Protein AF-A0A2W7QYQ1-F1 (afdb_monomer)

pLDDT: mean 84.53, std 13.77, range [49.25, 97.56]

Sequence (85 aa):
MGNLYDIISYFYLNYKTMKVTALIEDELIQEVIDLSGAKNITEALKIALNDYRSRKLMRNYSNSIVAEPLQFTYGAKQLRDLNQK

Organism: NCBI:txid57028

Structure (mmCIF, N/CA/C/O backbone):
data_AF-A0A2W7QYQ1-F1
#
_entry.id   AF-A0A2W7QYQ1-F1
#
loop_
_atom_site.group_PDB
_atom_site.id
_atom_site.type_symbol
_atom_site.label_atom_id
_atom_site.label_alt_id
_atom_site.label_comp_id
_atom_site.label_asym_id
_atom_site.label_entity_id
_atom_site.label_seq_id
_atom_site.pdbx_PDB_ins_code
_atom_site.Cartn_x
_atom_site.Cartn_y
_atom_site.Cartn_z
_atom_site.occupancy
_atom_site.B_iso_or_equiv
_atom_site.auth_seq_id
_atom_site.auth_comp_id
_atom_site.auth_asym_id
_atom_site.auth_atom_id
_atom_site.pdbx_PDB_model_num
ATOM 1 N N . MET A 1 1 ? 20.015 10.909 35.486 1.00 49.25 1 MET A N 1
ATOM 2 C CA . MET A 1 1 ? 20.801 11.260 34.285 1.00 49.25 1 MET A CA 1
ATOM 3 C C . MET A 1 1 ? 20.535 10.177 33.251 1.00 49.25 1 MET A C 1
ATOM 5 O O . MET A 1 1 ? 20.971 9.057 33.474 1.00 49.25 1 MET A O 1
ATOM 9 N N . GLY A 1 2 ? 19.711 10.450 32.233 1.00 58.88 2 GLY A N 1
ATOM 10 C CA . GLY A 1 2 ? 19.391 9.464 31.189 1.00 58.88 2 GLY A CA 1
ATOM 11 C C . GLY A 1 2 ? 20.619 9.176 30.326 1.00 58.88 2 GLY A C 1
ATOM 12 O O . GLY A 1 2 ? 21.382 10.098 30.034 1.00 58.88 2 GLY A O 1
ATOM 13 N N . ASN A 1 3 ? 20.840 7.910 29.975 1.00 73.12 3 ASN A N 1
ATOM 14 C CA . ASN A 1 3 ? 21.989 7.489 29.181 1.00 73.12 3 ASN A CA 1
ATOM 15 C C . ASN A 1 3 ? 21.915 8.131 27.782 1.00 73.12 3 ASN A C 1
ATOM 17 O O . ASN A 1 3 ? 20.841 8.227 27.191 1.00 73.12 3 ASN A O 1
ATOM 21 N N . LEU A 1 4 ? 23.054 8.556 27.233 1.00 66.62 4 LEU A N 1
ATOM 22 C CA . LEU A 1 4 ? 23.164 9.101 25.878 1.00 66.62 4 LEU A CA 1
ATOM 23 C C . LEU A 1 4 ? 22.553 8.160 24.820 1.00 66.62 4 LEU A C 1
ATOM 25 O O . LEU A 1 4 ? 21.933 8.632 23.869 1.00 66.62 4 LEU A O 1
ATOM 29 N N . TYR A 1 5 ? 22.651 6.840 25.018 1.00 67.62 5 TYR A N 1
ATOM 30 C CA . TYR A 1 5 ? 21.988 5.846 24.166 1.00 67.62 5 TYR A CA 1
ATOM 31 C C . TYR A 1 5 ? 20.459 5.929 24.228 1.00 67.62 5 TYR A C 1
ATOM 33 O O . TYR A 1 5 ? 19.808 5.826 23.190 1.00 67.62 5 TYR A O 1
ATOM 41 N N . ASP A 1 6 ? 19.887 6.176 25.408 1.00 64.06 6 ASP A N 1
ATOM 42 C CA . ASP A 1 6 ? 18.438 6.321 25.574 1.00 64.06 6 ASP A CA 1
ATOM 43 C C . ASP A 1 6 ? 17.945 7.586 24.869 1.00 64.06 6 ASP A C 1
ATOM 45 O O . ASP A 1 6 ? 16.916 7.565 24.200 1.00 64.06 6 ASP A O 1
ATOM 49 N N . ILE A 1 7 ? 18.720 8.674 24.943 1.00 63.22 7 ILE A N 1
ATOM 50 C CA . ILE A 1 7 ? 18.401 9.947 24.286 1.00 63.22 7 ILE A CA 1
ATOM 51 C C . ILE A 1 7 ? 18.481 9.810 22.761 1.00 63.22 7 ILE A C 1
ATOM 53 O O . ILE A 1 7 ? 17.566 10.245 22.064 1.00 63.22 7 ILE A O 1
ATOM 57 N N . ILE A 1 8 ? 19.537 9.182 22.231 1.00 63.09 8 ILE A N 1
ATOM 58 C CA . ILE A 1 8 ? 19.703 8.964 20.784 1.00 63.09 8 ILE A CA 1
ATOM 59 C C . ILE A 1 8 ? 18.628 8.011 20.253 1.00 63.09 8 ILE A C 1
ATOM 61 O O . ILE A 1 8 ? 18.030 8.294 19.216 1.00 63.09 8 ILE A O 1
ATOM 65 N N . SER A 1 9 ? 18.337 6.921 20.971 1.00 58.62 9 SER A N 1
ATOM 66 C CA . SER A 1 9 ? 17.263 5.980 20.628 1.00 58.62 9 SER A CA 1
ATOM 67 C C . SER A 1 9 ? 15.900 6.677 20.600 1.00 58.62 9 SER A C 1
ATOM 69 O O . SER A 1 9 ? 15.147 6.551 19.632 1.00 58.62 9 SER A O 1
ATOM 71 N N . TYR A 1 10 ? 15.618 7.509 21.606 1.00 58.59 10 TYR A N 1
ATOM 72 C CA . TYR A 1 10 ? 14.399 8.309 21.678 1.00 58.59 10 TYR A CA 1
ATOM 73 C C . TYR A 1 10 ? 14.291 9.315 20.521 1.00 58.59 10 TYR A C 1
ATOM 75 O O . TYR A 1 10 ? 13.228 9.441 19.909 1.00 58.59 10 TYR A O 1
ATOM 83 N N . PHE A 1 11 ? 15.386 9.994 20.166 1.00 58.09 11 PHE A N 1
ATOM 84 C CA . PHE A 1 11 ? 15.419 10.926 19.033 1.00 58.09 11 PHE A CA 1
ATOM 85 C C . PHE A 1 11 ? 15.212 10.218 17.684 1.00 58.09 11 PHE A C 1
ATOM 87 O O . PHE A 1 11 ? 14.442 10.697 16.850 1.00 58.09 11 PHE A O 1
ATOM 94 N N . TYR A 1 12 ? 15.839 9.056 17.480 1.00 57.34 12 TYR A N 1
ATOM 95 C CA . TYR A 1 12 ? 15.697 8.257 16.257 1.00 57.34 12 TYR A CA 1
ATOM 96 C C . TYR A 1 12 ? 14.288 7.682 16.080 1.00 57.34 12 TYR A C 1
ATOM 98 O O . TYR A 1 12 ? 13.767 7.655 14.964 1.00 57.34 12 TYR A O 1
ATOM 106 N N . LEU A 1 13 ? 13.650 7.244 17.169 1.00 55.66 13 LEU A N 1
ATOM 107 C CA . LEU A 1 13 ? 12.275 6.743 17.136 1.00 55.66 13 LEU A CA 1
ATOM 108 C C . LEU A 1 13 ? 11.273 7.852 16.787 1.00 55.66 13 LEU A C 1
ATOM 110 O O . LEU A 1 13 ? 10.358 7.611 16.002 1.00 55.66 13 LEU A O 1
ATOM 114 N N . ASN A 1 14 ? 11.482 9.073 17.291 1.00 52.69 14 ASN A N 1
ATOM 115 C CA . ASN A 1 14 ? 10.599 10.209 17.009 1.00 52.69 14 ASN A CA 1
ATOM 116 C C . ASN A 1 14 ? 10.675 10.706 15.552 1.00 52.69 14 ASN A C 1
ATOM 118 O O . ASN A 1 14 ? 9.680 11.207 15.036 1.00 52.69 14 ASN A O 1
ATOM 122 N N . TYR A 1 15 ? 11.799 10.525 14.850 1.00 56.59 15 TYR A N 1
ATOM 123 C CA . TYR A 1 15 ? 11.940 10.955 13.448 1.00 56.59 15 TYR A CA 1
ATOM 124 C C . TYR A 1 15 ? 11.291 10.020 12.414 1.00 56.59 15 TYR A C 1
ATOM 126 O O . TYR A 1 15 ? 11.192 10.376 11.239 1.00 56.59 15 TYR A O 1
ATOM 134 N N . LYS A 1 16 ? 10.851 8.819 12.809 1.00 68.06 16 LYS A N 1
ATOM 135 C CA . LYS A 1 16 ? 10.359 7.805 11.861 1.00 68.06 16 LYS A CA 1
ATOM 136 C C . LYS A 1 16 ? 8.867 7.934 11.529 1.00 68.06 16 LYS A C 1
ATOM 138 O O . LYS A 1 16 ? 8.399 7.310 10.579 1.00 68.06 16 LYS A O 1
ATOM 143 N N . THR A 1 17 ? 8.115 8.720 12.296 1.00 69.00 17 THR A N 1
ATOM 144 C CA . THR A 1 17 ? 6.655 8.828 12.179 1.00 69.00 17 THR A CA 1
ATOM 145 C C . THR A 1 17 ? 6.205 10.281 12.166 1.00 69.00 17 THR A C 1
ATOM 147 O O . THR A 1 17 ? 6.542 11.044 13.063 1.00 69.00 17 THR A O 1
ATOM 150 N N . MET A 1 18 ? 5.396 10.650 11.173 1.00 85.81 18 MET A N 1
ATOM 151 C CA . MET A 1 18 ? 4.795 11.978 11.035 1.00 85.81 18 MET A CA 1
ATOM 152 C C . MET A 1 18 ? 3.287 11.877 11.282 1.00 85.81 18 MET A C 1
ATOM 154 O O . MET A 1 18 ? 2.637 10.980 10.744 1.00 85.81 18 MET A O 1
ATOM 158 N N . LYS A 1 19 ? 2.719 12.795 12.073 1.00 86.31 19 LYS A N 1
ATOM 159 C CA . LYS A 1 19 ? 1.263 12.923 12.223 1.00 86.31 19 LYS A CA 1
ATOM 160 C C . LYS A 1 19 ? 0.719 13.800 11.097 1.00 86.31 19 LYS A C 1
ATOM 162 O O . LYS A 1 19 ? 1.193 14.915 10.908 1.00 86.31 19 LYS A O 1
ATOM 167 N N . VAL A 1 20 ? -0.279 13.296 10.381 1.00 86.25 20 VAL A N 1
ATOM 168 C CA . VAL A 1 20 ? -0.937 13.993 9.270 1.00 86.25 20 VAL A CA 1
ATOM 169 C C . VAL A 1 20 ? -2.420 14.139 9.598 1.00 86.25 20 VAL A C 1
ATOM 171 O O . VAL A 1 20 ? -3.033 13.194 10.092 1.00 86.25 20 VAL A O 1
ATOM 174 N N . THR A 1 21 ? -2.983 15.316 9.328 1.00 93.38 21 THR A N 1
ATOM 175 C CA . THR A 1 21 ? -4.422 15.589 9.434 1.00 93.38 21 THR A CA 1
ATOM 176 C C . THR A 1 21 ? -4.946 15.901 8.037 1.00 93.38 21 THR A C 1
ATOM 178 O O . THR A 1 21 ? -4.409 16.783 7.371 1.00 93.38 21 THR A O 1
ATOM 181 N N . ALA A 1 22 ? -5.976 15.186 7.594 1.00 90.12 22 ALA A N 1
ATOM 182 C CA . ALA A 1 22 ? -6.603 15.370 6.290 1.00 90.12 22 ALA A CA 1
ATOM 183 C C . ALA A 1 22 ? -8.109 15.109 6.396 1.00 90.12 22 ALA A C 1
ATOM 185 O O . ALA A 1 22 ? -8.546 14.363 7.271 1.00 90.12 22 ALA A O 1
ATOM 186 N N . LEU A 1 23 ? -8.883 15.721 5.501 1.00 96.06 23 LEU A N 1
ATOM 187 C CA . LEU A 1 23 ? -10.296 15.406 5.315 1.00 96.06 23 LEU A CA 1
ATOM 188 C C . LEU A 1 23 ? -10.400 14.368 4.199 1.00 96.06 23 LEU A C 1
ATOM 190 O O . LEU A 1 23 ? -9.894 14.598 3.102 1.00 96.06 23 LEU A O 1
ATOM 194 N N . ILE A 1 24 ? -10.999 13.221 4.505 1.00 94.19 24 ILE A N 1
ATOM 195 C CA . ILE A 1 24 ? -11.176 12.091 3.589 1.00 94.19 24 ILE A CA 1
ATOM 196 C C . ILE A 1 24 ? -12.601 11.571 3.787 1.00 94.19 24 ILE A C 1
ATOM 198 O O . ILE A 1 24 ? -13.131 11.645 4.895 1.00 94.19 24 ILE A O 1
ATOM 202 N N . GLU A 1 25 ? -13.214 11.079 2.716 1.00 97.25 25 GLU A N 1
ATOM 203 C CA . GLU A 1 25 ? -14.521 10.424 2.763 1.00 97.25 25 GLU A CA 1
ATOM 204 C C . GLU A 1 25 ? -14.460 9.172 3.650 1.00 97.25 25 GLU A C 1
ATOM 206 O O . GLU A 1 25 ? -13.577 8.328 3.490 1.00 97.25 25 GLU A O 1
ATOM 211 N N . ASP A 1 26 ? -15.390 9.067 4.600 1.00 96.00 26 ASP A N 1
ATOM 212 C CA . ASP A 1 26 ? -15.406 7.980 5.587 1.00 96.00 26 ASP A CA 1
ATOM 213 C C . ASP A 1 26 ? -15.657 6.618 4.925 1.00 96.00 26 ASP A C 1
ATOM 215 O O . ASP A 1 26 ? -14.960 5.646 5.209 1.00 96.00 26 ASP A O 1
ATOM 219 N N . GLU A 1 27 ? -16.573 6.581 3.952 1.00 97.56 27 GLU A N 1
ATOM 220 C CA . GLU A 1 27 ? -16.896 5.382 3.170 1.00 97.56 27 GLU A CA 1
ATOM 221 C C . GLU A 1 27 ? -15.653 4.820 2.468 1.00 97.56 27 GLU A C 1
ATOM 223 O O . GLU A 1 27 ? -15.365 3.629 2.570 1.00 97.56 27 GLU A O 1
ATOM 228 N N . LEU A 1 28 ? -14.840 5.690 1.860 1.00 96.94 28 LEU A N 1
ATOM 229 C CA . LEU A 1 28 ? -13.579 5.299 1.230 1.00 96.94 28 LEU A CA 1
ATOM 230 C C . LEU A 1 28 ? -12.595 4.700 2.243 1.00 96.94 28 LEU A C 1
ATOM 232 O O . LEU A 1 28 ? -11.917 3.714 1.950 1.00 96.94 28 LEU A O 1
ATOM 236 N N . ILE A 1 29 ? -12.477 5.295 3.433 1.00 95.75 29 ILE A N 1
ATOM 237 C CA . ILE A 1 29 ? -11.592 4.769 4.479 1.00 95.75 29 ILE A CA 1
ATOM 238 C C . ILE A 1 29 ? -12.061 3.389 4.934 1.00 95.75 29 ILE A C 1
ATOM 240 O O . ILE A 1 29 ? -11.225 2.495 5.102 1.00 95.75 29 ILE A O 1
ATOM 244 N N . GLN A 1 30 ? -13.369 3.201 5.088 1.00 96.69 30 GLN A N 1
ATOM 245 C CA . GLN A 1 30 ? -13.937 1.927 5.504 1.00 96.69 30 GLN A CA 1
ATOM 246 C C . GLN A 1 30 ? -13.721 0.839 4.446 1.00 96.69 30 GLN A C 1
ATOM 248 O O . GLN A 1 30 ? -13.225 -0.238 4.775 1.00 96.69 30 GLN A O 1
ATOM 253 N N . GLU A 1 31 ? -13.961 1.142 3.169 1.00 97.25 31 GLU A N 1
ATOM 254 C CA . GLU A 1 31 ? -13.673 0.219 2.066 1.00 97.25 31 GLU A CA 1
ATOM 255 C C . GLU A 1 31 ? -12.196 -0.190 2.032 1.00 97.25 31 GLU A C 1
ATOM 257 O O . GLU A 1 31 ? -11.867 -1.365 1.870 1.00 97.25 31 GLU A O 1
ATOM 262 N N . VAL A 1 32 ? -11.278 0.765 2.210 1.00 97.00 32 VAL A N 1
ATOM 263 C CA . VAL A 1 32 ? -9.839 0.475 2.212 1.00 97.00 32 VAL A CA 1
ATOM 264 C C . VAL A 1 32 ? -9.450 -0.388 3.414 1.00 97.00 32 VAL A C 1
ATOM 266 O O . VAL A 1 32 ? -8.601 -1.271 3.268 1.00 97.00 32 VAL A O 1
ATOM 269 N N . ILE A 1 33 ? -10.048 -0.177 4.589 1.00 97.19 33 ILE A N 1
ATOM 270 C CA . ILE A 1 33 ? -9.847 -1.041 5.764 1.00 97.19 33 ILE A CA 1
ATOM 271 C C . ILE A 1 33 ? -10.276 -2.475 5.443 1.00 97.19 33 ILE A C 1
ATOM 273 O O . ILE A 1 33 ? -9.478 -3.396 5.637 1.00 97.19 33 ILE A O 1
ATOM 277 N N . ASP A 1 34 ? -11.476 -2.648 4.891 1.00 97.06 34 ASP A N 1
ATOM 278 C CA . ASP A 1 34 ? -12.054 -3.960 4.598 1.00 97.06 34 ASP A CA 1
ATOM 279 C C . ASP A 1 34 ? -11.247 -4.700 3.521 1.00 97.06 34 ASP A C 1
ATOM 281 O O . ASP A 1 34 ? -10.875 -5.861 3.700 1.00 97.06 34 ASP A O 1
ATOM 285 N N . LEU A 1 35 ? -10.883 -4.008 2.434 1.00 96.56 35 LEU A N 1
ATOM 286 C CA . LEU A 1 35 ? -10.070 -4.563 1.345 1.00 96.56 35 LEU A CA 1
ATOM 287 C C . LEU A 1 35 ? -8.651 -4.931 1.788 1.00 96.56 35 LEU A C 1
ATOM 289 O O . LEU A 1 35 ? -8.071 -5.890 1.278 1.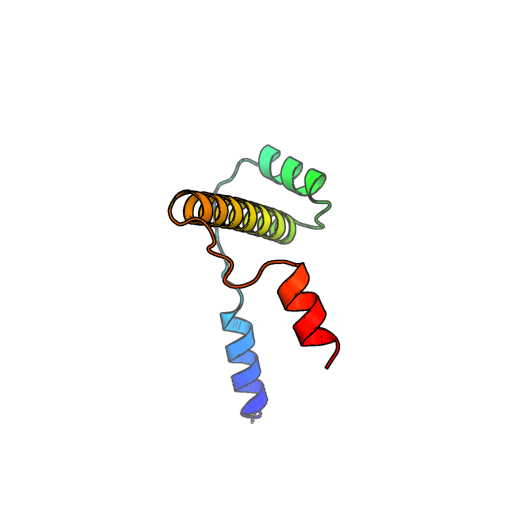00 96.56 35 LEU A O 1
ATOM 293 N N . SER A 1 36 ? -8.064 -4.156 2.702 1.00 95.12 36 SER A N 1
ATOM 294 C CA . SER A 1 36 ? -6.697 -4.392 3.178 1.00 95.12 36 SER A CA 1
ATOM 295 C C . SER A 1 36 ? -6.609 -5.381 4.343 1.00 95.12 36 SER A C 1
ATOM 297 O O . SER A 1 36 ? -5.509 -5.842 4.649 1.00 95.12 36 SER A O 1
ATOM 299 N N . GLY A 1 37 ? -7.728 -5.696 5.008 1.00 95.44 37 GLY A N 1
ATOM 300 C CA . GLY A 1 37 ? -7.745 -6.471 6.254 1.00 95.44 37 GLY A CA 1
ATOM 301 C C . GLY A 1 37 ? -7.033 -5.759 7.411 1.00 95.44 37 GLY A C 1
ATOM 302 O O . GLY A 1 37 ? -6.529 -6.401 8.337 1.00 95.44 37 GLY A O 1
ATOM 303 N N . ALA A 1 38 ? -6.915 -4.432 7.339 1.00 96.56 38 ALA A N 1
ATOM 304 C CA . ALA A 1 38 ? -6.184 -3.649 8.320 1.00 96.56 38 ALA A CA 1
ATOM 305 C C . ALA A 1 38 ? -6.969 -3.496 9.625 1.00 96.56 38 ALA A C 1
ATOM 307 O O . ALA A 1 38 ? -8.184 -3.350 9.651 1.00 96.56 38 ALA A O 1
ATOM 308 N N . LYS A 1 39 ? -6.245 -3.433 10.742 1.00 94.88 39 LYS A N 1
ATOM 309 C CA . LYS A 1 39 ? -6.850 -3.262 12.072 1.00 94.88 39 LYS A CA 1
ATOM 310 C C . LYS A 1 39 ? -7.289 -1.827 12.397 1.00 94.88 39 LYS A C 1
ATOM 312 O O . LYS A 1 39 ? -7.946 -1.617 13.410 1.00 94.88 39 LYS A O 1
ATOM 317 N N . ASN A 1 40 ? -6.824 -0.831 11.638 1.00 94.00 40 A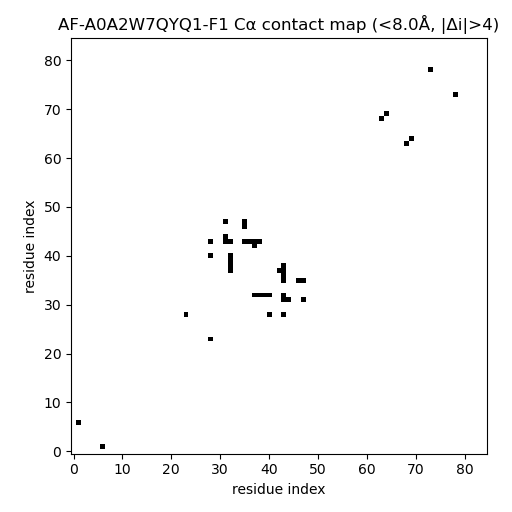SN A N 1
ATOM 318 C CA . ASN A 1 40 ? -7.146 0.585 11.836 1.00 94.00 40 ASN A CA 1
ATOM 319 C C . ASN A 1 40 ? -6.803 1.428 10.594 1.00 94.00 40 ASN A C 1
ATOM 321 O O . ASN A 1 40 ? -6.075 0.974 9.709 1.00 94.00 40 ASN A O 1
ATOM 325 N N . ILE A 1 41 ? -7.273 2.682 10.592 1.00 94.69 41 ILE A N 1
ATOM 326 C CA . ILE A 1 41 ? -7.080 3.667 9.513 1.00 94.69 41 ILE A CA 1
ATOM 327 C C . ILE A 1 41 ? -5.597 3.839 9.154 1.00 94.69 41 ILE A C 1
ATOM 329 O O . ILE A 1 41 ? -5.234 3.820 7.982 1.00 94.69 41 ILE A O 1
ATOM 333 N N . THR A 1 42 ? -4.715 3.978 10.148 1.00 93.44 42 THR A N 1
ATOM 334 C CA .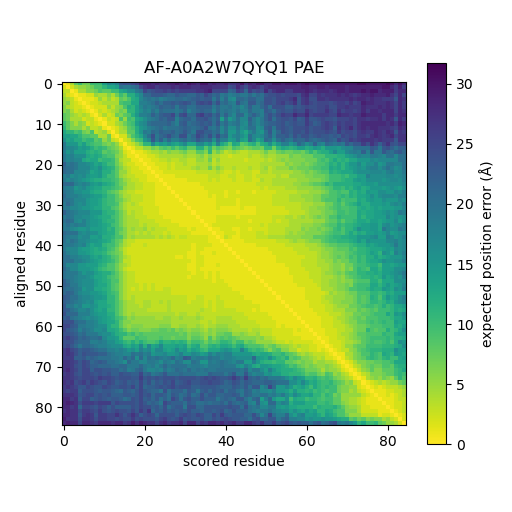 THR A 1 42 ? -3.279 4.197 9.911 1.00 93.44 42 THR A CA 1
ATOM 335 C C . THR A 1 42 ? -2.639 3.032 9.161 1.00 93.44 42 THR A C 1
ATOM 337 O O . THR A 1 42 ? -1.882 3.243 8.214 1.00 93.44 42 THR A O 1
ATOM 340 N N . GLU A 1 43 ? -2.939 1.796 9.563 1.00 94.62 43 GLU A N 1
ATOM 341 C CA . GLU A 1 43 ? -2.432 0.602 8.887 1.00 94.62 43 GLU A CA 1
ATOM 342 C C . GLU A 1 43 ? -3.022 0.461 7.481 1.00 94.62 43 GLU A C 1
ATOM 344 O O . GLU A 1 43 ? -2.273 0.174 6.548 1.00 94.62 43 GLU A O 1
ATOM 349 N N . ALA A 1 44 ? -4.315 0.747 7.314 1.00 96.12 44 ALA A N 1
ATOM 350 C CA . ALA A 1 44 ? -4.995 0.712 6.022 1.00 96.12 44 ALA A CA 1
ATOM 351 C C . ALA A 1 44 ? -4.355 1.694 5.027 1.00 96.12 44 ALA A C 1
ATOM 353 O O . ALA A 1 44 ? -3.936 1.310 3.934 1.00 96.12 44 ALA A O 1
ATOM 354 N N . LEU A 1 45 ? -4.158 2.948 5.450 1.00 95.00 45 LEU A N 1
ATOM 355 C CA . LEU A 1 45 ? -3.486 3.974 4.652 1.00 95.00 45 LEU A CA 1
ATOM 356 C C . LEU A 1 45 ? -2.032 3.601 4.349 1.00 95.00 45 LEU A C 1
ATOM 358 O O . LEU A 1 45 ? -1.567 3.792 3.227 1.00 95.00 45 LEU A O 1
ATOM 362 N N . LYS A 1 46 ? -1.301 3.026 5.312 1.00 94.50 46 LYS A N 1
ATOM 363 C CA . LYS A 1 46 ? 0.077 2.564 5.091 1.00 94.50 46 LYS A CA 1
ATOM 364 C C . LYS A 1 46 ? 0.139 1.472 4.022 1.00 94.50 46 LYS A C 1
ATOM 366 O O . LYS A 1 46 ? 1.045 1.503 3.186 1.00 94.50 46 LYS A O 1
ATOM 371 N N . ILE A 1 47 ? -0.788 0.514 4.041 1.00 96.25 47 ILE A N 1
ATOM 372 C CA . ILE A 1 47 ? -0.878 -0.545 3.028 1.00 96.25 47 ILE A CA 1
ATOM 373 C C . ILE A 1 47 ? -1.196 0.072 1.663 1.00 96.25 47 ILE A C 1
ATOM 375 O O . ILE A 1 47 ? -0.430 -0.126 0.719 1.00 96.25 47 ILE A O 1
ATOM 379 N N . ALA A 1 48 ? -2.245 0.895 1.581 1.00 96.31 48 ALA A N 1
ATOM 380 C CA . ALA A 1 48 ? -2.679 1.532 0.340 1.00 96.31 48 ALA A CA 1
ATOM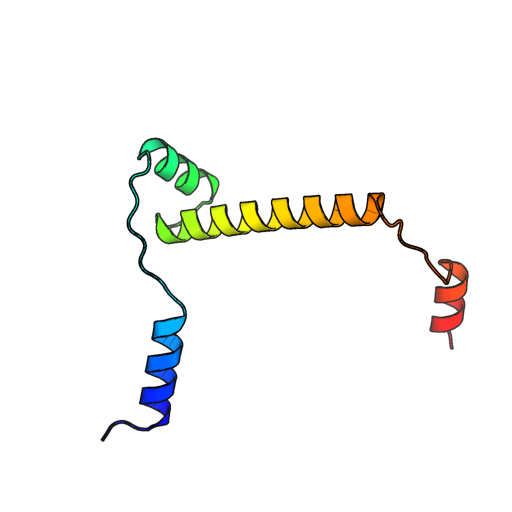 381 C C . ALA A 1 48 ? -1.579 2.398 -0.302 1.00 96.31 48 ALA A C 1
ATOM 383 O O . ALA A 1 48 ? -1.315 2.298 -1.501 1.00 96.31 48 ALA A O 1
ATOM 384 N N . LEU A 1 49 ? -0.873 3.207 0.495 1.00 95.38 49 LEU A N 1
ATOM 385 C CA . LEU A 1 49 ? 0.216 4.060 0.012 1.00 95.38 49 LEU A CA 1
ATOM 386 C C . LEU A 1 49 ? 1.418 3.249 -0.487 1.00 95.38 49 LEU A C 1
ATOM 388 O O . LEU A 1 49 ? 2.023 3.607 -1.501 1.00 95.38 49 LEU A O 1
ATOM 392 N N . ASN A 1 50 ? 1.775 2.156 0.195 1.00 96.31 50 ASN A N 1
ATOM 393 C CA . ASN A 1 50 ? 2.858 1.284 -0.263 1.00 96.31 50 ASN A CA 1
ATOM 394 C C . ASN A 1 50 ? 2.490 0.549 -1.553 1.00 96.31 50 ASN A C 1
ATOM 396 O O . ASN A 1 50 ? 3.339 0.445 -2.442 1.00 96.31 50 ASN A O 1
ATOM 400 N N . ASP A 1 51 ? 1.248 0.081 -1.681 1.00 96.38 51 ASP A N 1
ATOM 401 C CA . ASP A 1 51 ? 0.768 -0.555 -2.908 1.00 96.38 51 ASP A CA 1
ATOM 402 C C . ASP A 1 51 ? 0.774 0.443 -4.076 1.00 96.38 51 ASP A C 1
ATOM 404 O O . ASP A 1 51 ? 1.391 0.195 -5.116 1.00 96.38 51 ASP A O 1
ATOM 408 N N . TYR A 1 52 ? 0.223 1.645 -3.873 1.00 96.75 52 TYR A N 1
ATOM 409 C CA . TYR A 1 52 ? 0.259 2.716 -4.871 1.00 96.75 52 TYR A CA 1
ATOM 410 C C . TYR A 1 52 ? 1.691 3.058 -5.311 1.00 96.75 52 TYR A C 1
ATOM 412 O O . TYR A 1 52 ? 1.976 3.109 -6.515 1.00 96.75 52 TYR A O 1
ATOM 420 N N . ARG A 1 53 ? 2.615 3.240 -4.353 1.00 97.25 53 ARG A N 1
ATOM 421 C CA . ARG A 1 53 ? 4.033 3.508 -4.644 1.00 97.25 53 ARG A CA 1
ATOM 422 C C . ARG A 1 53 ? 4.643 2.382 -5.472 1.00 97.25 53 ARG A C 1
ATOM 424 O O . ARG A 1 53 ? 5.299 2.654 -6.475 1.00 97.25 53 ARG A O 1
ATOM 431 N N . SER A 1 54 ? 4.419 1.133 -5.074 1.00 96.31 54 SER A N 1
ATOM 432 C CA . SER A 1 54 ? 4.993 -0.041 -5.738 1.00 96.31 54 SER A CA 1
ATOM 433 C C . SER A 1 54 ? 4.493 -0.166 -7.176 1.00 96.31 54 SER A C 1
ATOM 435 O O . SER A 1 54 ? 5.298 -0.311 -8.094 1.00 96.31 54 SER A O 1
ATOM 437 N N . ARG A 1 55 ? 3.188 0.018 -7.409 1.00 96.38 55 ARG A N 1
ATOM 438 C CA . ARG A 1 55 ? 2.602 0.019 -8.760 1.00 96.38 55 ARG A CA 1
ATOM 439 C C . ARG A 1 55 ? 3.164 1.134 -9.636 1.00 96.38 55 ARG A C 1
ATOM 441 O O . ARG A 1 55 ? 3.420 0.915 -10.819 1.00 96.38 55 ARG A O 1
ATOM 448 N N . LYS A 1 56 ? 3.372 2.331 -9.079 1.00 96.62 56 LYS A N 1
ATOM 449 C CA . LYS A 1 56 ? 4.001 3.442 -9.808 1.00 96.62 56 LYS A CA 1
ATOM 450 C C . LYS A 1 56 ? 5.454 3.142 -10.161 1.00 96.62 56 LYS A C 1
ATOM 452 O O . LYS A 1 56 ? 5.833 3.353 -11.308 1.00 96.62 56 LYS A O 1
ATOM 457 N N . LEU A 1 57 ? 6.233 2.595 -9.229 1.00 95.81 57 LEU A N 1
ATOM 458 C CA . LEU A 1 57 ? 7.615 2.185 -9.493 1.00 95.81 57 LEU A CA 1
ATOM 459 C C . LEU A 1 57 ? 7.687 1.108 -10.579 1.00 95.81 57 LEU A C 1
ATOM 461 O O . LEU A 1 57 ? 8.451 1.266 -11.523 1.00 95.81 57 LEU A O 1
ATOM 465 N N . MET A 1 58 ? 6.841 0.075 -10.514 1.00 94.81 58 MET A N 1
ATOM 466 C CA . MET A 1 58 ? 6.787 -0.965 -11.548 1.00 94.81 58 MET A CA 1
ATOM 467 C C . MET A 1 58 ? 6.487 -0.396 -12.936 1.00 94.81 58 MET A C 1
ATOM 469 O O . MET A 1 58 ? 7.145 -0.768 -13.903 1.00 94.81 58 MET A O 1
ATOM 473 N N . ARG A 1 59 ? 5.530 0.533 -13.044 1.00 94.25 59 ARG A N 1
ATOM 474 C CA . ARG A 1 59 ? 5.226 1.209 -14.317 1.00 94.25 59 ARG A CA 1
ATOM 475 C C . ARG A 1 59 ? 6.413 2.021 -14.821 1.00 94.25 59 ARG A C 1
ATOM 477 O O . ARG A 1 59 ? 6.733 1.947 -16.001 1.00 94.25 59 ARG A O 1
ATOM 484 N N . ASN A 1 60 ? 7.083 2.751 -13.933 1.00 93.19 60 ASN A N 1
ATOM 485 C CA . ASN A 1 60 ? 8.265 3.527 -14.296 1.00 93.19 60 ASN A CA 1
ATOM 486 C C . ASN A 1 60 ? 9.388 2.615 -14.801 1.00 93.19 60 ASN A C 1
ATOM 488 O O . ASN A 1 60 ? 9.921 2.872 -15.872 1.00 93.19 60 ASN A O 1
ATOM 492 N N . TYR A 1 61 ? 9.685 1.519 -14.098 1.00 91.94 61 TYR A N 1
ATOM 493 C CA . TYR A 1 61 ? 10.687 0.547 -14.540 1.00 91.94 61 TYR A CA 1
ATOM 494 C C . TYR A 1 61 ? 10.317 -0.105 -15.870 1.00 91.94 61 TYR A C 1
ATOM 496 O O . TYR A 1 61 ? 11.169 -0.219 -16.743 1.00 91.94 61 TYR A O 1
ATOM 504 N N . SER A 1 62 ? 9.050 -0.478 -16.060 1.00 90.88 62 SER A N 1
ATOM 505 C CA . SER A 1 62 ? 8.580 -1.017 -17.338 1.00 90.88 62 SER A CA 1
ATOM 506 C C . SER A 1 62 ? 8.795 -0.020 -18.477 1.00 90.88 62 SER A C 1
ATOM 508 O O . SER A 1 62 ? 9.265 -0.407 -19.541 1.00 90.88 62 SER A O 1
ATOM 510 N N . ASN A 1 63 ? 8.501 1.263 -18.254 1.00 91.38 63 ASN A N 1
ATOM 511 C CA . ASN A 1 63 ? 8.728 2.309 -19.250 1.00 91.38 63 ASN A CA 1
ATOM 512 C C . ASN A 1 63 ? 10.222 2.527 -19.518 1.00 91.38 63 ASN A C 1
ATOM 514 O O . ASN A 1 63 ? 10.604 2.721 -20.667 1.00 91.38 63 ASN A O 1
ATOM 518 N N . SER A 1 64 ? 11.068 2.456 -18.486 1.00 89.75 64 SER A N 1
ATOM 519 C CA . SER A 1 64 ? 12.523 2.528 -18.642 1.00 89.75 64 SER A CA 1
ATOM 520 C C . SER A 1 64 ? 13.066 1.359 -19.462 1.00 89.75 64 SER A C 1
ATOM 522 O O . SER A 1 64 ? 13.888 1.591 -20.334 1.00 89.75 64 SER A O 1
ATOM 524 N N . ILE A 1 65 ? 12.565 0.135 -19.256 1.00 88.81 65 ILE A N 1
ATOM 525 C CA . ILE A 1 65 ? 12.952 -1.041 -20.057 1.00 88.81 65 ILE A CA 1
ATOM 526 C C . ILE A 1 65 ? 12.509 -0.891 -21.518 1.00 88.81 65 ILE A C 1
ATOM 528 O O . ILE A 1 65 ? 13.209 -1.332 -22.421 1.00 88.81 65 ILE A O 1
ATOM 532 N N . VAL A 1 66 ? 11.348 -0.283 -21.778 1.00 86.25 66 VAL A N 1
ATOM 533 C CA . VAL A 1 66 ? 10.901 -0.010 -23.156 1.00 86.25 66 VAL A CA 1
ATOM 534 C C . VAL A 1 66 ? 11.771 1.064 -23.816 1.00 86.25 66 VAL A C 1
ATOM 536 O O . VAL A 1 66 ? 12.113 0.928 -24.988 1.00 86.25 66 VAL A O 1
ATOM 539 N N . ALA A 1 67 ? 12.120 2.123 -23.079 1.00 85.50 67 ALA A N 1
ATOM 540 C CA . ALA A 1 67 ? 12.945 3.221 -23.580 1.00 85.50 67 ALA A CA 1
ATOM 541 C C . ALA A 1 67 ? 14.404 2.798 -23.817 1.00 85.50 67 AL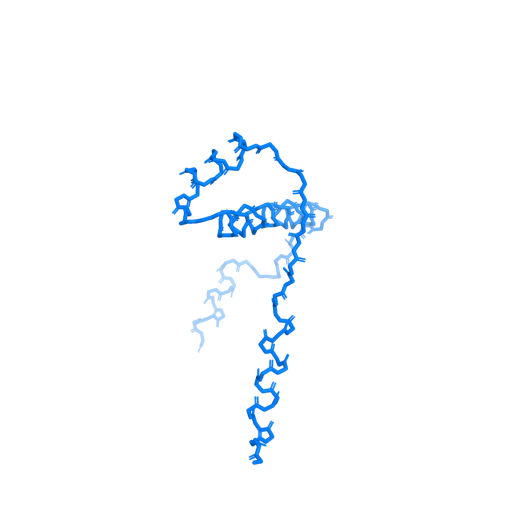A A C 1
ATOM 543 O O . ALA A 1 67 ? 15.008 3.193 -24.811 1.00 85.50 67 ALA A O 1
ATOM 544 N N . GLU A 1 68 ? 14.947 1.977 -22.921 1.00 85.62 68 GLU A N 1
ATOM 545 C CA . GLU A 1 68 ? 16.291 1.418 -22.993 1.00 85.62 68 GLU A CA 1
ATOM 546 C C . GLU A 1 68 ? 16.215 -0.102 -22.772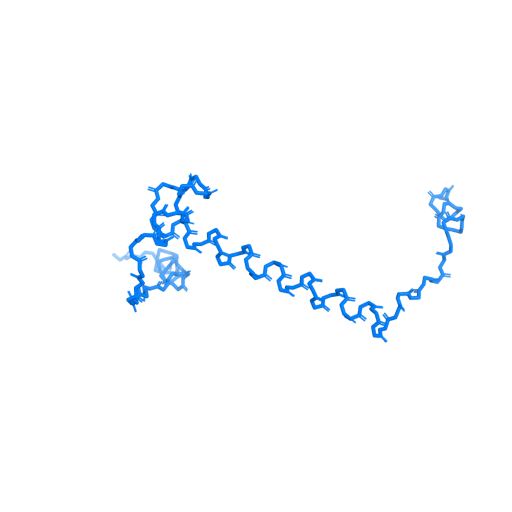 1.00 85.62 68 GLU A C 1
ATOM 548 O O . GLU A 1 68 ? 16.278 -0.585 -21.635 1.00 85.62 68 GLU A O 1
ATOM 553 N N . PRO A 1 69 ? 16.032 -0.879 -23.859 1.00 80.38 69 PRO A N 1
ATOM 554 C CA . PRO A 1 69 ? 15.941 -2.328 -23.776 1.00 80.38 69 PRO A CA 1
ATOM 555 C C . PRO A 1 69 ? 17.177 -2.937 -23.127 1.00 80.38 69 PRO A C 1
ATOM 557 O O . PRO A 1 69 ? 18.311 -2.612 -23.481 1.00 80.38 69 PRO A O 1
ATOM 560 N N . LEU A 1 70 ? 16.949 -3.874 -22.206 1.00 82.12 70 LEU A N 1
ATOM 561 C CA . LEU A 1 70 ? 18.020 -4.595 -21.529 1.00 82.12 70 LEU A CA 1
ATOM 562 C C . LEU A 1 70 ? 18.886 -5.337 -22.5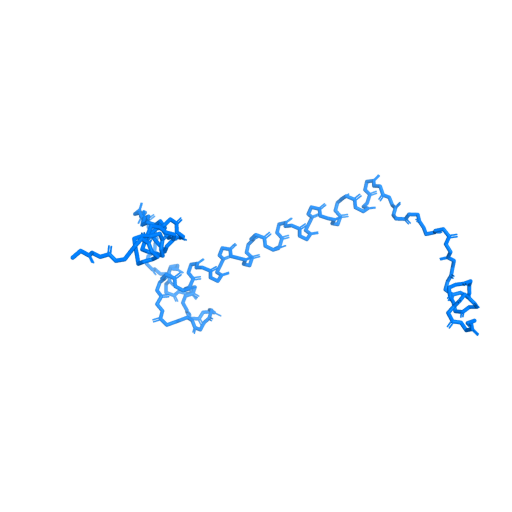55 1.00 82.12 70 LEU A C 1
ATOM 564 O O . LEU A 1 70 ? 18.433 -6.268 -23.223 1.00 82.12 70 LEU A O 1
ATOM 568 N N . GLN A 1 71 ? 20.148 -4.926 -22.653 1.00 78.62 71 GLN A N 1
ATOM 569 C CA . GLN A 1 71 ? 21.166 -5.610 -23.440 1.00 78.62 71 GLN A CA 1
ATOM 570 C C . GLN A 1 71 ? 21.817 -6.679 -22.563 1.00 78.62 71 GLN A C 1
ATOM 572 O O . GLN A 1 71 ? 22.481 -6.371 -21.573 1.00 78.62 71 GLN A O 1
ATOM 577 N N . PHE A 1 72 ? 21.628 -7.947 -22.916 1.00 79.25 72 PHE A N 1
ATOM 578 C CA . PHE A 1 72 ? 22.279 -9.052 -22.220 1.00 79.25 72 PHE A CA 1
ATOM 579 C C . PHE A 1 72 ? 23.590 -9.399 -22.926 1.00 79.25 72 PHE A C 1
ATOM 581 O O . PHE A 1 72 ? 23.584 -9.879 -24.056 1.00 79.25 72 PHE A O 1
ATOM 588 N N . THR A 1 73 ? 24.718 -9.196 -22.243 1.00 77.12 73 THR A N 1
ATOM 589 C CA . THR A 1 73 ? 26.058 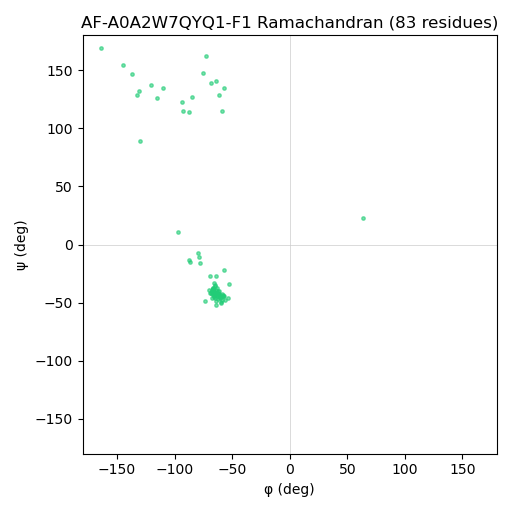-9.524 -22.765 1.00 77.12 73 THR A CA 1
ATOM 590 C C . THR A 1 73 ? 26.252 -11.024 -22.992 1.00 77.12 73 THR A C 1
ATOM 592 O O . THR A 1 73 ? 27.043 -11.425 -23.842 1.00 77.12 73 THR A O 1
ATOM 595 N N . TYR A 1 74 ? 25.526 -11.859 -22.245 1.00 79.12 74 TYR A N 1
ATOM 596 C CA . TYR A 1 74 ? 25.630 -13.311 -22.314 1.00 79.12 74 TYR A CA 1
ATOM 597 C C . TYR A 1 74 ? 24.253 -13.953 -22.447 1.00 79.12 74 TYR A C 1
ATOM 599 O O . TYR A 1 74 ? 23.334 -13.666 -21.680 1.00 79.12 74 TYR A O 1
ATOM 607 N N . GLY A 1 75 ? 24.124 -14.878 -23.394 1.00 81.25 75 GLY A N 1
ATOM 608 C CA . GLY A 1 75 ? 22.974 -15.764 -23.492 1.00 81.25 75 GLY A CA 1
ATOM 609 C C . GLY A 1 75 ? 22.982 -16.836 -22.398 1.00 81.25 75 GLY A C 1
ATOM 610 O O . GLY A 1 75 ? 24.015 -17.175 -21.818 1.00 81.25 75 GLY A O 1
ATOM 611 N N . ALA A 1 76 ? 21.825 -17.456 -22.167 1.00 81.06 76 ALA A N 1
ATOM 612 C CA . ALA A 1 76 ? 21.635 -18.464 -21.117 1.00 81.06 76 ALA A CA 1
ATOM 613 C C . ALA A 1 76 ? 22.576 -19.686 -21.213 1.00 81.06 76 ALA A C 1
ATOM 615 O O . ALA A 1 76 ? 22.772 -20.397 -20.229 1.00 81.06 76 ALA A O 1
ATOM 616 N N . LYS A 1 77 ? 23.135 -19.977 -22.395 1.00 80.94 77 LYS A N 1
ATOM 617 C CA . LYS A 1 77 ? 24.148 -21.031 -22.573 1.00 80.94 77 LYS A CA 1
ATOM 618 C C . LYS A 1 77 ? 25.506 -20.597 -22.011 1.00 80.94 77 LYS A C 1
ATOM 620 O O . LYS A 1 77 ? 26.073 -21.303 -21.192 1.00 80.94 77 LYS A O 1
ATOM 625 N N . GLN A 1 78 ? 25.954 -19.394 -2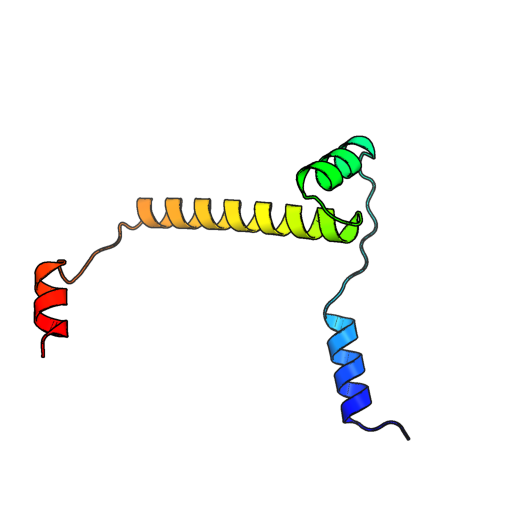2.365 1.00 81.00 78 GLN A N 1
ATOM 626 C CA . GLN A 1 78 ? 27.241 -18.841 -21.932 1.00 81.00 78 GLN A CA 1
ATOM 627 C C . GLN A 1 78 ? 27.301 -18.659 -20.406 1.00 81.00 78 GLN A C 1
ATOM 629 O O . GLN A 1 78 ? 28.326 -18.947 -19.799 1.00 81.00 78 GLN A O 1
ATOM 634 N N . LEU A 1 79 ? 26.190 -18.260 -19.773 1.00 83.50 79 LEU A N 1
ATOM 635 C CA . LEU A 1 79 ? 26.094 -18.166 -18.309 1.00 83.50 79 LEU A CA 1
ATOM 636 C C . LEU A 1 79 ? 26.176 -19.534 -17.611 1.00 83.50 79 LEU A C 1
ATOM 638 O O . LEU A 1 79 ? 26.781 -19.645 -16.549 1.00 83.50 79 LEU A O 1
ATOM 642 N N . ARG A 1 80 ? 25.586 -20.583 -18.200 1.00 82.69 80 ARG A N 1
ATOM 643 C CA . ARG A 1 80 ? 25.677 -21.949 -17.659 1.00 82.69 80 ARG A CA 1
ATOM 644 C C . ARG A 1 80 ? 27.096 -22.496 -17.757 1.00 82.69 80 ARG A C 1
ATOM 646 O O . ARG A 1 80 ? 27.580 -23.052 -16.780 1.00 82.69 80 ARG A O 1
ATOM 653 N N . ASP A 1 81 ? 27.758 -22.274 -18.888 1.00 86.44 81 ASP A N 1
ATOM 654 C CA . ASP A 1 81 ? 29.137 -22.715 -19.111 1.00 86.44 81 ASP A CA 1
ATOM 655 C C . ASP A 1 81 ? 30.127 -21.990 -18.171 1.00 86.44 81 ASP A C 1
ATOM 657 O O . ASP A 1 81 ? 31.110 -22.581 -17.730 1.00 86.44 81 ASP A O 1
ATOM 661 N N . LEU A 1 82 ? 29.857 -20.723 -17.818 1.00 83.06 82 LEU A N 1
ATOM 662 C CA . LEU A 1 82 ? 30.616 -19.961 -16.814 1.00 83.06 82 LEU A CA 1
ATOM 663 C C . LEU A 1 82 ? 30.430 -20.495 -15.386 1.00 83.06 82 LEU A C 1
ATOM 665 O O . LEU A 1 82 ? 31.404 -20.577 -14.648 1.00 83.06 82 LEU A O 1
ATOM 669 N N . ASN A 1 83 ? 29.205 -20.868 -15.007 1.00 77.75 83 ASN A N 1
ATOM 670 C CA . ASN A 1 83 ? 28.876 -21.332 -13.651 1.00 77.75 83 ASN A CA 1
ATOM 671 C C . ASN A 1 83 ? 29.258 -22.799 -13.376 1.00 77.75 83 ASN A C 1
ATOM 673 O O . ASN A 1 83 ? 29.105 -23.261 -12.250 1.00 77.75 83 ASN A O 1
ATOM 677 N N . GLN A 1 84 ? 29.692 -23.546 -14.394 1.00 77.62 84 GLN A N 1
ATOM 678 C CA . GLN A 1 84 ? 30.149 -24.939 -14.272 1.00 77.62 84 GLN A CA 1
ATOM 679 C C . GLN A 1 84 ? 31.680 -25.068 -14.162 1.00 77.62 84 GLN A C 1
ATOM 681 O O . GLN A 1 84 ? 32.206 -26.178 -14.256 1.00 77.62 84 GLN A O 1
ATOM 686 N N . LYS A 1 85 ? 32.388 -23.950 -13.973 1.00 58.41 85 LYS A N 1
ATOM 687 C CA . LYS A 1 85 ? 33.801 -23.906 -13.573 1.00 58.41 85 LYS A CA 1
ATOM 688 C C . LYS A 1 85 ? 33.919 -23.698 -12.071 1.00 58.41 85 LYS A C 1
ATOM 690 O O . LYS A 1 85 ? 34.866 -24.279 -11.502 1.00 58.41 85 LYS A O 1
#

Foldseek 3Di:
DDDPVVVVVVVVVVVPDDDDDDDDDPVVLVVLCVVVVHPDSVRSVVVVVVVVVVVVVVVVVVVVCVVPPDDDPDDPVRVVVVVVD

Mean predicted aligned error: 11.63 Å

Solvent-accessible surface area (backbone atoms only — not comparable to full-atom values): 5317 Å² total; per-residue (Å²): 134,83,53,70,66,57,53,51,52,52,53,58,60,58,74,76,63,83,94,81,87,81,92,72,64,63,68,61,52,51,52,44,22,65,76,63,70,36,95,43,70,70,55,20,52,53,51,52,51,51,51,54,51,49,54,51,49,53,51,51,52,54,50,48,41,70,77,53,64,85,81,72,95,61,55,80,65,58,54,51,64,60,74,74,112

Secondary structure (DSSP, 8-state):
---HHHHHHHHHHHTT---------HHHHHHHHHHHT-SSHHHHHHHHHHHHHHHHHHHHHHHHHHHS----SS-HHHHHHHHT-

Radius of gyration: 23.0 Å; Cα contacts (8 Å, |Δi|>4): 22; chains: 1; bounding box: 51×40×58 Å